Protein AF-A0A2E2EGW3-F1 (afdb_monomer_lite)

pLDDT: mean 81.94, std 16.89, range [36.16, 98.25]

Structure (mmCIF, N/CA/C/O backbone):
data_AF-A0A2E2EGW3-F1
#
_entry.id   AF-A0A2E2EGW3-F1
#
loop_
_atom_site.group_PDB
_atom_site.id
_atom_site.type_symbol
_atom_site.label_atom_id
_atom_site.label_alt_id
_atom_site.label_comp_id
_atom_site.label_asym_id
_atom_site.label_entity_id
_atom_site.label_seq_id
_atom_site.pdbx_PDB_ins_code
_atom_site.Cartn_x
_atom_site.Cartn_y
_atom_site.Cartn_z
_atom_site.occupancy
_atom_site.B_iso_or_equiv
_atom_site.auth_seq_id
_atom_site.auth_comp_id
_atom_site.auth_asym_id
_atom_site.auth_atom_id
_atom_site.pdbx_PDB_model_num
ATOM 1 N N . MET A 1 1 ? 41.096 17.101 36.309 1.00 45.50 1 MET A N 1
ATOM 2 C CA . MET A 1 1 ? 39.661 17.361 36.018 1.00 45.50 1 MET A CA 1
ATOM 3 C C . MET A 1 1 ? 39.556 18.097 34.687 1.00 45.50 1 MET A C 1
ATOM 5 O O . MET A 1 1 ? 40.382 18.973 34.490 1.00 45.50 1 MET A O 1
ATOM 9 N N . LYS A 1 2 ? 38.544 17.796 33.850 1.00 46.62 2 LYS A N 1
ATOM 10 C CA . LYS A 1 2 ? 38.140 18.498 32.596 1.00 46.62 2 LYS A CA 1
ATOM 11 C C . LYS A 1 2 ? 38.462 17.855 31.224 1.00 46.62 2 LYS A C 1
ATOM 13 O O . LYS A 1 2 ? 38.711 18.586 30.278 1.00 46.62 2 LYS A O 1
ATOM 18 N N . ILE A 1 3 ? 38.388 16.528 31.057 1.00 51.78 3 ILE A N 1
ATOM 19 C CA . ILE A 1 3 ? 38.301 15.919 29.696 1.00 51.78 3 ILE A CA 1
ATOM 20 C C . ILE A 1 3 ? 37.092 14.969 29.538 1.00 51.78 3 ILE A C 1
ATOM 22 O O . ILE A 1 3 ? 36.764 14.545 28.438 1.00 51.78 3 ILE A O 1
ATOM 26 N N . LEU A 1 4 ? 36.331 14.700 30.605 1.00 49.91 4 LEU A N 1
ATOM 27 C CA . LEU A 1 4 ? 35.242 13.711 30.574 1.00 49.91 4 LEU A CA 1
ATOM 28 C C . LEU A 1 4 ? 33.841 14.295 30.291 1.00 49.91 4 LEU A C 1
ATOM 30 O O . LEU A 1 4 ? 32.843 13.615 30.499 1.00 49.91 4 LEU A O 1
ATOM 34 N N . THR A 1 5 ? 33.743 15.546 29.829 1.00 53.81 5 THR A N 1
ATOM 35 C CA . THR A 1 5 ? 32.449 16.249 29.672 1.00 53.81 5 THR A CA 1
ATOM 36 C C . THR A 1 5 ? 32.108 16.635 28.228 1.00 53.81 5 THR A C 1
ATOM 38 O O . THR A 1 5 ? 31.114 17.319 28.009 1.00 53.81 5 THR A O 1
ATOM 41 N N . LEU A 1 6 ? 32.896 16.206 27.232 1.00 49.41 6 LEU A N 1
ATOM 42 C CA . LEU A 1 6 ? 32.718 16.615 25.827 1.00 49.41 6 LEU A CA 1
ATOM 43 C C . LEU A 1 6 ? 32.158 15.512 24.904 1.00 49.41 6 LEU A C 1
ATOM 45 O O . LEU A 1 6 ? 32.089 15.709 23.696 1.00 49.41 6 LEU A O 1
ATOM 49 N N . LEU A 1 7 ? 31.740 14.360 25.444 1.00 49.59 7 LEU A N 1
ATOM 50 C CA . LEU A 1 7 ? 31.287 13.216 24.632 1.00 49.59 7 LEU A CA 1
ATOM 51 C C . LEU A 1 7 ? 29.780 12.903 24.723 1.00 49.59 7 LEU A C 1
ATOM 53 O O . LEU A 1 7 ? 29.335 11.904 24.170 1.00 49.59 7 LEU A O 1
ATOM 57 N N . CYS A 1 8 ? 28.980 13.745 25.386 1.00 50.59 8 CYS A N 1
ATOM 58 C CA . CYS A 1 8 ? 27.538 13.498 25.572 1.00 50.59 8 CYS A CA 1
ATOM 59 C C . CYS A 1 8 ? 26.614 14.312 24.646 1.00 50.59 8 CYS A C 1
ATOM 61 O O . CYS A 1 8 ? 25.399 14.178 24.747 1.00 50.59 8 CYS A O 1
ATOM 63 N N . ILE A 1 9 ? 27.146 15.145 23.741 1.00 56.38 9 ILE A N 1
ATOM 64 C CA . ILE A 1 9 ? 26.325 16.064 22.919 1.00 56.38 9 ILE A CA 1
ATOM 65 C C . ILE A 1 9 ? 26.052 15.519 21.497 1.00 56.38 9 ILE A C 1
ATOM 67 O O . ILE A 1 9 ? 25.135 15.979 20.821 1.00 56.38 9 ILE A O 1
ATOM 71 N N . PHE A 1 10 ? 26.760 14.478 21.040 1.00 53.28 10 PHE A N 1
ATOM 72 C CA . PHE A 1 10 ? 26.635 13.978 19.658 1.00 53.28 10 PHE A CA 1
ATOM 73 C C . PHE A 1 10 ? 25.506 12.964 19.404 1.00 53.28 10 PHE A C 1
ATOM 75 O O . PHE A 1 10 ? 25.243 12.624 18.253 1.00 53.28 10 PHE A O 1
ATOM 82 N N . THR A 1 11 ? 24.782 12.505 20.426 1.00 54.06 11 THR A N 1
ATOM 83 C CA . THR A 1 11 ? 23.744 11.469 20.252 1.00 54.06 11 THR A CA 1
ATOM 84 C C . THR A 1 11 ? 22.352 12.014 19.914 1.00 54.06 11 THR A C 1
ATOM 86 O O . THR A 1 11 ? 21.457 11.236 19.595 1.00 54.06 11 THR A O 1
ATOM 89 N N . LEU A 1 12 ? 22.146 13.339 19.916 1.00 49.62 12 LEU A N 1
ATOM 90 C CA . LEU A 1 12 ? 20.821 13.948 19.701 1.00 49.62 12 LEU A CA 1
ATOM 91 C C . LEU A 1 12 ? 20.549 14.418 18.257 1.00 49.62 12 LEU A C 1
ATOM 93 O O . LEU A 1 12 ? 19.421 14.794 17.942 1.00 49.62 12 LEU A O 1
ATOM 97 N N . VAL A 1 13 ? 21.536 14.378 17.354 1.00 53.75 13 VAL A N 1
ATOM 98 C CA . VAL A 1 13 ? 21.393 14.937 15.989 1.00 53.75 13 VAL A CA 1
ATOM 99 C C . VAL A 1 13 ? 20.831 13.920 14.978 1.00 53.75 13 VAL A C 1
ATOM 101 O O . VAL A 1 13 ? 20.213 14.310 13.988 1.00 53.75 13 VAL A O 1
ATOM 104 N N . ALA A 1 14 ? 20.946 12.616 15.245 1.00 54.09 14 ALA A N 1
ATOM 105 C CA . ALA A 1 14 ? 20.600 11.566 14.278 1.00 54.09 14 ALA A CA 1
ATOM 106 C C . ALA A 1 14 ? 19.087 11.324 14.086 1.00 54.09 14 ALA A C 1
ATOM 108 O O . ALA A 1 14 ? 18.676 10.794 13.060 1.00 54.09 14 ALA A O 1
ATOM 109 N N . CYS A 1 15 ? 18.231 11.725 15.033 1.00 55.47 15 CYS A N 1
ATOM 110 C CA . CYS A 1 15 ? 16.781 11.477 14.945 1.00 55.47 15 CYS A CA 1
ATOM 111 C C . CYS A 1 15 ? 16.004 12.636 14.272 1.00 55.47 15 CYS A C 1
ATOM 113 O O . CYS A 1 15 ? 14.846 12.487 13.884 1.00 55.47 15 CYS A O 1
ATOM 115 N N . SER A 1 16 ? 16.641 13.806 14.113 1.00 61.41 16 SER A N 1
ATOM 116 C CA . SER A 1 16 ? 16.046 15.002 13.487 1.00 61.41 16 SER A CA 1
ATOM 117 C C . SER A 1 16 ? 16.269 15.057 11.969 1.00 61.41 16 SER A C 1
ATOM 119 O O . SER A 1 16 ? 15.459 15.646 11.251 1.00 61.41 16 SER A O 1
ATOM 121 N N . SER A 1 17 ? 17.336 14.424 11.466 1.00 74.88 17 SER A N 1
ATOM 122 C CA . SER A 1 17 ? 17.718 14.453 10.048 1.00 74.88 17 SER A CA 1
ATOM 123 C C . SER A 1 17 ? 16.699 13.746 9.155 1.00 74.88 17 SER A C 1
ATOM 125 O O . SER A 1 17 ? 16.138 14.388 8.272 1.00 74.88 17 SER A O 1
ATOM 127 N N . ALA A 1 18 ? 16.361 12.487 9.449 1.00 78.19 18 ALA A N 1
ATOM 128 C CA . ALA A 1 18 ? 15.450 11.693 8.619 1.00 78.19 18 ALA A CA 1
ATOM 129 C C . ALA A 1 18 ? 14.052 12.327 8.495 1.00 78.19 18 ALA A C 1
ATOM 131 O O . ALA A 1 18 ? 13.448 12.341 7.427 1.00 78.19 18 ALA A O 1
ATOM 132 N N . LYS A 1 19 ? 13.530 12.925 9.576 1.00 78.94 19 LYS A N 1
ATOM 133 C CA . LYS A 1 19 ? 12.227 13.611 9.537 1.00 78.94 19 LYS A CA 1
ATOM 134 C C . LYS A 1 19 ? 12.254 14.840 8.623 1.00 78.94 19 LYS A C 1
ATOM 136 O O . LYS A 1 19 ? 11.277 15.094 7.920 1.00 78.94 19 LYS A O 1
ATOM 141 N N . LYS A 1 20 ? 13.343 15.616 8.656 1.00 84.31 20 LYS A N 1
ATOM 142 C CA . LYS A 1 20 ? 13.526 16.788 7.786 1.00 84.31 20 LYS A CA 1
ATOM 143 C C . LYS A 1 20 ? 13.730 16.379 6.330 1.00 84.31 20 LYS A C 1
ATOM 145 O O . LYS A 1 20 ? 13.176 17.026 5.450 1.00 84.31 20 LYS A O 1
ATOM 150 N N . GLU A 1 21 ? 14.478 15.309 6.095 1.00 81.06 21 GLU A N 1
ATOM 151 C CA . GLU A 1 21 ? 14.720 14.739 4.770 1.00 81.06 21 GLU A CA 1
ATOM 152 C C . GLU A 1 21 ? 13.416 14.272 4.120 1.00 81.06 21 GLU A C 1
ATOM 154 O O . GLU A 1 21 ? 13.046 14.797 3.075 1.00 81.06 21 GLU A O 1
ATOM 159 N N . VAL A 1 22 ? 12.629 13.442 4.810 1.00 79.44 22 VAL A N 1
ATOM 160 C CA . VAL A 1 22 ? 11.311 12.997 4.322 1.00 79.44 22 VAL A CA 1
ATOM 161 C C . VAL A 1 22 ? 10.365 14.178 4.081 1.00 79.44 22 VAL A C 1
ATOM 163 O O . VAL A 1 22 ? 9.593 14.176 3.124 1.00 79.44 22 VAL A O 1
ATOM 166 N N . ALA A 1 23 ? 10.400 15.212 4.929 1.00 84.56 23 ALA A N 1
ATOM 167 C CA . ALA A 1 23 ? 9.586 16.411 4.721 1.00 84.56 23 ALA A CA 1
ATOM 168 C C . ALA A 1 23 ? 10.004 17.190 3.462 1.00 84.56 23 ALA A C 1
ATOM 170 O O . ALA A 1 23 ? 9.136 17.670 2.732 1.00 84.56 23 ALA A O 1
ATOM 171 N N . LYS A 1 24 ? 11.313 17.290 3.199 1.00 84.38 24 LYS A N 1
ATOM 172 C CA . LYS A 1 24 ? 11.868 17.915 1.993 1.00 84.38 24 LYS A CA 1
ATOM 173 C C . LYS A 1 24 ? 11.514 17.108 0.744 1.00 84.38 24 LYS A C 1
ATOM 175 O O . LYS A 1 24 ? 11.032 17.686 -0.220 1.00 84.38 24 LYS A O 1
ATOM 180 N N . GLU A 1 25 ? 11.692 15.789 0.778 1.00 80.19 25 GLU A N 1
ATOM 181 C CA . GLU A 1 25 ? 11.309 14.889 -0.316 1.00 80.19 25 GLU A CA 1
ATOM 182 C C . GLU A 1 25 ? 9.821 15.006 -0.634 1.00 80.19 25 GLU A C 1
ATOM 184 O O . GLU A 1 25 ? 9.455 15.223 -1.785 1.00 80.19 25 GLU A O 1
ATOM 189 N N . LYS A 1 26 ? 8.962 14.966 0.392 1.00 79.94 26 LYS A N 1
ATOM 190 C CA . LYS A 1 26 ? 7.513 15.129 0.233 1.00 79.94 26 LYS A CA 1
ATOM 191 C C . LYS A 1 26 ? 7.146 16.451 -0.448 1.00 79.94 26 LYS A C 1
ATOM 193 O O . LYS A 1 26 ? 6.206 16.466 -1.233 1.00 79.94 26 LYS A O 1
ATOM 198 N N . ALA A 1 27 ? 7.845 17.544 -0.143 1.00 83.19 27 ALA A N 1
ATOM 199 C CA . ALA A 1 27 ? 7.582 18.850 -0.749 1.00 83.19 27 ALA A CA 1
ATOM 200 C C . ALA A 1 27 ? 7.947 18.912 -2.245 1.00 83.19 27 ALA A C 1
ATOM 202 O O . ALA A 1 27 ? 7.424 19.766 -2.954 1.00 83.19 27 ALA A O 1
ATOM 203 N N . ASN A 1 28 ? 8.809 18.006 -2.716 1.00 79.12 28 ASN A N 1
ATOM 204 C CA . ASN A 1 28 ? 9.251 17.927 -4.110 1.00 79.12 28 ASN A CA 1
ATOM 205 C C . ASN A 1 28 ? 8.431 16.935 -4.953 1.00 79.12 28 ASN A C 1
ATOM 207 O O . ASN A 1 28 ? 8.626 16.858 -6.165 1.00 79.12 28 ASN A O 1
ATOM 211 N N . VAL A 1 29 ? 7.533 16.165 -4.331 1.00 75.50 29 VAL A N 1
ATOM 212 C CA . VAL A 1 29 ? 6.618 15.272 -5.046 1.00 75.50 29 VAL A CA 1
ATOM 213 C C . VAL A 1 29 ? 5.404 16.089 -5.504 1.00 75.50 29 VAL A C 1
ATOM 215 O O . VAL A 1 29 ? 4.778 16.744 -4.666 1.00 75.50 29 VAL A O 1
ATOM 218 N N . PRO A 1 30 ? 5.034 16.063 -6.799 1.00 75.88 30 PRO A N 1
ATOM 219 C CA . PRO A 1 30 ? 3.843 16.757 -7.276 1.00 75.88 30 PRO A CA 1
ATOM 220 C C . PRO A 1 30 ? 2.587 16.264 -6.547 1.00 75.88 30 PRO A C 1
ATOM 222 O O . PRO A 1 30 ? 2.467 15.079 -6.217 1.00 75.88 30 PRO A O 1
ATOM 225 N N . SER A 1 31 ? 1.640 17.178 -6.311 1.00 78.31 31 SER A N 1
ATOM 226 C CA . SER A 1 31 ? 0.326 16.799 -5.784 1.00 78.31 31 SER A CA 1
ATOM 227 C C . SER A 1 31 ? -0.329 15.786 -6.720 1.00 78.31 31 SER A C 1
ATOM 229 O O . SER A 1 31 ? -0.209 15.883 -7.941 1.00 78.31 31 SER A O 1
ATOM 231 N N . MET A 1 32 ? -1.008 14.814 -6.126 1.00 76.75 32 MET A N 1
ATOM 232 C CA . MET A 1 32 ? -1.830 13.841 -6.832 1.00 76.75 32 MET A CA 1
ATOM 233 C C . MET A 1 32 ? -3.245 14.004 -6.303 1.00 76.75 32 MET A C 1
ATOM 235 O O . MET A 1 32 ? -3.477 13.865 -5.099 1.00 76.75 32 MET A O 1
ATOM 239 N N . GLU A 1 33 ? -4.182 14.288 -7.198 1.00 82.38 33 GLU A N 1
ATOM 240 C CA . GLU A 1 33 ? -5.572 14.580 -6.851 1.00 82.38 33 GLU A CA 1
ATOM 241 C C . GLU A 1 33 ? -6.309 13.308 -6.423 1.00 82.38 33 GLU A C 1
ATOM 243 O O . GLU A 1 33 ? -7.254 13.344 -5.632 1.00 82.38 33 GLU A O 1
ATOM 248 N N . SER A 1 34 ? -5.869 12.146 -6.920 1.00 82.88 34 SER A N 1
ATOM 249 C CA . SER A 1 34 ? -6.500 10.876 -6.583 1.00 82.88 34 SER A CA 1
ATOM 250 C C . SER A 1 34 ? -5.561 9.672 -6.613 1.00 82.88 34 SER A C 1
ATOM 252 O O . SER A 1 34 ? -4.487 9.655 -7.216 1.00 82.88 34 SER A O 1
ATOM 254 N N . ARG A 1 35 ? -6.023 8.594 -5.973 1.00 80.25 35 ARG A N 1
ATOM 255 C CA . ARG A 1 35 ? -5.407 7.268 -6.096 1.00 80.25 35 ARG A CA 1
ATOM 256 C C . ARG A 1 35 ? -5.436 6.769 -7.542 1.00 80.25 35 ARG A C 1
ATOM 258 O O . ARG A 1 35 ? -4.488 6.117 -7.965 1.00 80.25 35 ARG A O 1
ATOM 265 N N . ASP A 1 36 ? -6.513 7.044 -8.267 1.00 84.31 36 ASP A N 1
ATOM 266 C CA . ASP A 1 36 ? -6.681 6.552 -9.633 1.00 84.31 36 ASP A CA 1
ATOM 267 C C . ASP A 1 36 ? -5.711 7.252 -10.587 1.00 84.31 36 ASP A C 1
ATOM 269 O O . ASP A 1 36 ? -5.131 6.599 -11.449 1.00 84.31 36 ASP A O 1
ATOM 273 N N . GLU A 1 37 ? -5.427 8.536 -10.358 1.00 84.75 37 GLU A N 1
ATOM 274 C CA . GLU A 1 37 ? -4.364 9.261 -11.058 1.00 84.75 37 GLU A CA 1
ATOM 275 C C . GLU A 1 37 ? -2.997 8.595 -10.850 1.00 84.75 37 GLU A C 1
ATOM 277 O O . GLU A 1 37 ? -2.297 8.302 -11.818 1.00 84.75 37 GLU A O 1
ATOM 282 N N . MET A 1 38 ? -2.642 8.289 -9.598 1.00 82.31 38 MET A N 1
ATOM 283 C CA . MET A 1 38 ? -1.390 7.600 -9.261 1.00 82.31 38 MET A CA 1
ATOM 284 C C . MET A 1 38 ? -1.276 6.244 -9.977 1.00 82.31 38 MET A C 1
ATOM 286 O O . MET A 1 38 ? -0.212 5.894 -10.492 1.00 82.31 38 MET A O 1
ATOM 290 N N . ILE A 1 39 ? -2.376 5.487 -10.028 1.00 84.31 39 ILE A N 1
ATOM 291 C CA . ILE A 1 39 ? -2.442 4.180 -10.693 1.00 84.31 39 ILE A CA 1
ATOM 292 C C . ILE A 1 39 ? -2.285 4.327 -12.205 1.00 84.31 39 ILE A C 1
ATOM 294 O O . ILE A 1 39 ? -1.490 3.604 -12.801 1.00 84.31 39 ILE A O 1
ATOM 298 N N . ASN A 1 40 ? -3.026 5.247 -12.822 1.00 86.88 40 ASN A N 1
ATOM 299 C CA . ASN A 1 40 ? -3.016 5.435 -14.269 1.00 86.88 40 ASN A CA 1
ATOM 300 C C . ASN A 1 40 ? -1.643 5.911 -14.742 1.00 86.88 40 ASN A C 1
ATOM 302 O O . ASN A 1 40 ? -1.056 5.256 -15.590 1.00 86.88 40 ASN A O 1
ATOM 306 N N . LYS A 1 41 ? -1.053 6.916 -14.083 1.00 85.69 41 LYS A N 1
ATOM 307 C CA . LYS A 1 41 ? 0.316 7.368 -14.382 1.00 85.69 41 LYS A CA 1
ATOM 308 C C . LYS A 1 41 ? 1.349 6.240 -14.269 1.00 85.69 41 LYS A C 1
ATOM 310 O O . LYS A 1 41 ? 2.271 6.163 -15.075 1.00 85.69 41 LYS A O 1
ATOM 315 N N . THR A 1 42 ? 1.196 5.351 -13.285 1.00 84.69 42 THR A N 1
ATOM 316 C CA . THR A 1 42 ? 2.084 4.185 -13.140 1.00 84.69 42 THR A CA 1
ATOM 317 C C . THR A 1 42 ? 1.884 3.178 -14.272 1.00 84.69 42 THR A C 1
ATOM 319 O O . THR A 1 42 ? 2.863 2.670 -14.813 1.00 84.69 42 THR A O 1
ATOM 322 N N . ARG A 1 43 ? 0.630 2.891 -14.648 1.00 87.56 43 ARG A N 1
ATOM 323 C CA . ARG A 1 43 ? 0.311 2.013 -15.781 1.00 87.56 43 ARG A CA 1
ATOM 324 C C . ARG A 1 43 ? 0.895 2.574 -17.076 1.00 87.56 43 ARG A C 1
ATOM 326 O O . ARG A 1 43 ? 1.619 1.856 -17.757 1.00 87.56 43 ARG A O 1
ATOM 333 N N . ASP A 1 44 ? 0.650 3.851 -17.351 1.00 89.06 44 ASP A N 1
ATOM 334 C CA . ASP A 1 44 ? 1.100 4.531 -18.563 1.00 89.06 44 ASP A CA 1
ATOM 335 C C . ASP A 1 44 ? 2.628 4.488 -18.684 1.00 89.06 44 ASP A C 1
ATOM 337 O O . ASP A 1 44 ? 3.150 4.164 -19.749 1.00 89.06 44 ASP A O 1
ATOM 341 N N . LEU A 1 45 ? 3.362 4.722 -17.586 1.00 87.69 45 LEU A N 1
ATOM 342 C CA . LEU A 1 45 ? 4.827 4.620 -17.555 1.00 87.69 45 LEU A CA 1
ATOM 343 C C . LEU A 1 45 ? 5.322 3.219 -17.952 1.00 87.69 45 LEU A C 1
ATOM 345 O O . LEU A 1 45 ? 6.282 3.078 -18.708 1.00 87.69 45 LEU A O 1
ATOM 349 N N . ILE A 1 46 ? 4.681 2.174 -17.429 1.00 90.50 46 ILE A N 1
ATOM 350 C CA . ILE A 1 46 ? 5.090 0.786 -17.668 1.00 90.50 46 ILE A CA 1
ATOM 351 C C . ILE A 1 46 ? 4.720 0.348 -19.088 1.00 90.50 46 ILE A C 1
ATOM 353 O O . ILE A 1 46 ? 5.520 -0.295 -19.769 1.00 90.50 46 ILE A O 1
ATOM 357 N N . GLU A 1 47 ? 3.525 0.705 -19.558 1.00 89.81 47 GLU A N 1
ATOM 358 C CA . GLU A 1 47 ? 3.033 0.336 -20.885 1.00 89.81 47 GLU A CA 1
ATOM 359 C C . GLU A 1 47 ? 3.791 1.062 -22.003 1.00 89.81 47 GLU A C 1
ATOM 361 O O . GLU A 1 47 ? 4.170 0.420 -22.989 1.00 89.81 47 GLU A O 1
ATOM 366 N N . SER A 1 48 ? 4.093 2.351 -21.823 1.00 89.38 48 SER A N 1
ATOM 367 C CA . SER A 1 48 ? 4.806 3.175 -22.811 1.00 89.38 48 SER A CA 1
ATOM 368 C C . SER A 1 48 ? 6.318 2.936 -22.865 1.00 89.38 48 SER A C 1
ATOM 370 O O . SER A 1 48 ? 6.950 3.315 -23.846 1.00 89.38 48 SER A O 1
ATOM 372 N N . SER A 1 49 ? 6.908 2.278 -21.861 1.00 89.00 49 SER A N 1
ATOM 373 C CA . SER A 1 49 ? 8.354 2.045 -21.827 1.00 89.00 49 SER A CA 1
ATOM 374 C C . SER A 1 49 ? 8.821 1.110 -22.948 1.00 89.00 49 SER A C 1
ATOM 376 O O . SER A 1 49 ? 8.412 -0.050 -23.025 1.00 89.00 49 SER A O 1
ATOM 378 N N . ASP A 1 50 ? 9.735 1.583 -23.786 1.00 89.88 50 ASP A N 1
ATOM 379 C CA . ASP A 1 50 ? 10.487 0.796 -24.771 1.00 89.88 50 ASP A CA 1
ATOM 380 C C . ASP A 1 50 ? 11.591 -0.066 -24.128 1.00 89.88 50 ASP A C 1
ATOM 382 O O . ASP A 1 50 ? 12.017 -1.071 -24.693 1.00 89.88 50 ASP A O 1
ATOM 386 N N . LYS A 1 51 ? 11.994 0.281 -22.902 1.00 88.12 51 LYS A N 1
ATOM 387 C CA . LYS A 1 51 ? 13.017 -0.415 -22.106 1.00 88.12 51 LYS A CA 1
ATOM 388 C C . LYS A 1 51 ? 12.523 -1.696 -21.440 1.00 88.12 51 LYS A C 1
ATOM 390 O O . LYS A 1 51 ? 13.326 -2.481 -20.940 1.00 88.12 51 LYS A O 1
ATOM 395 N N . LEU A 1 52 ? 11.211 -1.912 -21.375 1.00 90.94 52 LEU A N 1
ATOM 396 C CA . LEU A 1 52 ? 10.620 -3.088 -20.740 1.00 90.94 52 LEU A CA 1
ATOM 397 C C . LEU A 1 52 ? 10.189 -4.124 -21.772 1.00 90.94 52 LEU A C 1
ATOM 399 O O . LEU A 1 52 ? 9.452 -3.832 -22.715 1.00 90.94 52 LEU A O 1
ATOM 403 N N . THR A 1 53 ? 10.559 -5.380 -21.531 1.00 94.06 53 THR A N 1
ATOM 404 C CA . THR A 1 53 ? 10.038 -6.498 -22.323 1.00 94.06 53 THR A CA 1
ATOM 405 C C . THR A 1 53 ? 8.541 -6.694 -22.077 1.00 94.06 53 THR A C 1
ATOM 407 O O . THR A 1 53 ? 8.017 -6.392 -21.002 1.00 94.06 53 THR A O 1
ATOM 410 N N . GLN A 1 54 ? 7.843 -7.297 -23.042 1.00 94.44 54 GLN A N 1
ATOM 411 C CA . GLN A 1 54 ? 6.421 -7.636 -22.893 1.00 94.44 54 GLN A CA 1
ATOM 412 C C . GLN A 1 54 ? 6.156 -8.543 -21.683 1.00 94.44 54 GLN A C 1
ATOM 414 O O . GLN A 1 54 ? 5.139 -8.397 -21.005 1.00 94.44 54 GLN A O 1
ATOM 419 N N . LYS A 1 55 ? 7.098 -9.442 -21.364 1.00 95.25 55 LYS A N 1
ATOM 420 C CA . LYS A 1 55 ? 7.016 -10.285 -20.169 1.00 95.25 55 LYS A CA 1
ATOM 421 C C . LYS A 1 55 ? 7.064 -9.447 -18.889 1.00 95.25 55 LYS A C 1
ATOM 423 O O . LYS A 1 55 ? 6.202 -9.617 -18.038 1.00 95.25 55 LYS A O 1
ATOM 428 N N . GLN A 1 56 ? 8.008 -8.512 -18.775 1.00 94.88 56 GLN A N 1
ATOM 429 C CA . GLN A 1 56 ? 8.117 -7.640 -17.599 1.00 94.88 56 GLN A CA 1
ATOM 430 C C . GLN A 1 56 ? 6.877 -6.765 -17.411 1.00 94.88 56 GLN A C 1
ATOM 432 O O . GLN A 1 56 ? 6.377 -6.655 -16.294 1.00 94.88 56 GLN A O 1
ATOM 437 N N . LYS A 1 57 ? 6.343 -6.195 -18.500 1.00 94.94 57 LYS A N 1
ATOM 438 C CA . LYS A 1 57 ? 5.088 -5.429 -18.465 1.00 94.94 57 LYS A CA 1
ATOM 439 C C . LYS A 1 57 ? 3.937 -6.294 -17.951 1.00 94.94 57 LYS A C 1
ATOM 441 O O . LYS A 1 57 ? 3.246 -5.907 -17.014 1.00 94.94 57 LYS A O 1
ATOM 446 N N . LYS A 1 58 ? 3.766 -7.496 -18.512 1.00 95.88 58 LYS A N 1
ATOM 447 C CA . LYS A 1 58 ? 2.721 -8.443 -18.099 1.00 95.88 58 LYS A CA 1
ATOM 448 C C . LYS A 1 58 ? 2.851 -8.845 -16.626 1.00 95.88 58 LYS A C 1
ATOM 450 O O . LYS A 1 58 ? 1.860 -8.784 -15.899 1.00 95.88 58 LYS A O 1
ATOM 455 N N . ASP A 1 59 ? 4.050 -9.222 -16.193 1.00 96.06 59 ASP A N 1
ATOM 456 C CA . ASP A 1 59 ? 4.321 -9.659 -14.821 1.00 96.06 59 ASP A CA 1
ATOM 457 C C . ASP A 1 59 ? 4.081 -8.511 -13.825 1.00 96.06 59 ASP A C 1
ATOM 459 O O . ASP A 1 59 ? 3.430 -8.701 -12.795 1.00 96.06 59 ASP A O 1
ATOM 463 N N . PHE A 1 60 ? 4.512 -7.289 -14.163 1.00 94.88 60 PHE A N 1
ATOM 464 C CA . PHE A 1 60 ? 4.236 -6.098 -13.359 1.00 94.88 60 PHE A CA 1
ATOM 465 C C . PHE A 1 60 ? 2.731 -5.832 -13.249 1.00 94.88 60 PHE A C 1
ATOM 467 O O . PHE A 1 60 ? 2.227 -5.579 -12.155 1.00 94.88 60 PHE A O 1
ATOM 474 N N . MET A 1 61 ? 1.984 -5.924 -14.353 1.00 94.50 61 MET A N 1
ATOM 475 C CA . MET A 1 61 ? 0.536 -5.695 -14.343 1.00 94.50 61 MET A CA 1
ATOM 476 C C . MET A 1 61 ? -0.225 -6.764 -13.552 1.00 94.50 61 MET A C 1
ATOM 478 O O . MET A 1 61 ? -1.214 -6.444 -12.881 1.00 94.50 61 MET A O 1
ATOM 482 N N . GLN A 1 62 ? 0.245 -8.015 -13.563 1.00 96.38 62 GLN A N 1
ATOM 483 C CA . GLN A 1 62 ? -0.282 -9.063 -12.687 1.00 96.38 62 GLN A CA 1
ATOM 484 C C . GLN A 1 62 ? -0.010 -8.757 -11.212 1.00 96.38 62 GLN A C 1
ATOM 486 O O . GLN A 1 62 ? -0.944 -8.812 -10.406 1.00 96.38 62 GLN A O 1
ATOM 491 N N . LEU A 1 63 ? 1.224 -8.373 -10.863 1.00 95.44 63 LEU A N 1
ATOM 492 C CA . LEU A 1 63 ? 1.577 -7.952 -9.507 1.00 95.44 63 LEU A CA 1
ATOM 493 C C . LEU A 1 63 ? 0.692 -6.783 -9.054 1.00 95.44 63 LEU A C 1
ATOM 495 O O . LEU A 1 63 ? 0.023 -6.873 -8.026 1.00 95.44 63 LEU A O 1
ATOM 499 N N . HIS A 1 64 ? 0.622 -5.719 -9.854 1.00 92.25 64 HIS A N 1
ATOM 500 C CA . HIS A 1 64 ? -0.184 -4.535 -9.573 1.00 92.25 64 HIS A CA 1
ATOM 501 C C . HIS A 1 64 ? -1.661 -4.891 -9.331 1.00 92.25 64 HIS A C 1
ATOM 503 O O . HIS A 1 64 ? -2.262 -4.444 -8.353 1.00 92.25 64 HIS A O 1
ATOM 509 N N . THR A 1 65 ? -2.241 -5.751 -10.172 1.00 93.31 65 THR A N 1
ATOM 510 C CA . THR A 1 65 ? -3.629 -6.216 -10.016 1.00 93.31 65 THR A CA 1
ATOM 511 C C . THR A 1 65 ? -3.830 -6.989 -8.711 1.00 93.31 65 THR A C 1
ATOM 513 O O . THR A 1 65 ? -4.777 -6.710 -7.972 1.00 93.31 65 THR A O 1
ATOM 516 N N . SER A 1 66 ? -2.926 -7.918 -8.386 1.00 95.75 66 SER A N 1
ATOM 517 C CA . SER A 1 66 ? -2.979 -8.698 -7.142 1.00 95.75 66 SER A CA 1
ATOM 518 C C . SER A 1 66 ? -2.949 -7.796 -5.901 1.00 95.75 66 SER A C 1
ATOM 520 O O . SER A 1 66 ? -3.803 -7.897 -5.014 1.00 95.75 66 SER A O 1
ATOM 522 N N . VAL A 1 67 ? -2.036 -6.825 -5.891 1.00 94.31 67 VAL A N 1
ATOM 523 C CA . VAL A 1 67 ? -1.885 -5.841 -4.810 1.00 94.31 67 VAL A CA 1
ATOM 524 C C . VAL A 1 67 ? -3.140 -4.991 -4.653 1.00 94.31 67 VAL A C 1
ATOM 526 O O . VAL A 1 67 ? -3.626 -4.780 -3.539 1.00 94.31 67 VAL A O 1
ATOM 529 N N . MET A 1 68 ? -3.713 -4.529 -5.765 1.00 92.06 68 MET A N 1
ATOM 530 C CA . MET A 1 68 ? -4.943 -3.740 -5.763 1.00 92.06 68 MET A CA 1
ATOM 531 C C . MET A 1 68 ? -6.127 -4.508 -5.168 1.00 92.06 68 MET A C 1
ATOM 533 O O . MET A 1 68 ? -6.899 -3.926 -4.397 1.00 92.06 68 MET A O 1
ATOM 537 N N . ILE A 1 69 ? -6.239 -5.806 -5.465 1.00 94.94 69 ILE A N 1
ATOM 538 C CA . ILE A 1 69 ? -7.248 -6.695 -4.879 1.00 94.94 69 ILE A CA 1
ATOM 539 C C . ILE A 1 69 ? -7.024 -6.839 -3.369 1.00 94.94 69 ILE A C 1
ATOM 541 O O . ILE A 1 69 ? -7.973 -6.686 -2.594 1.00 94.94 69 ILE A O 1
ATOM 545 N N . GLU A 1 70 ? -5.792 -7.097 -2.919 1.00 95.88 70 GLU A N 1
ATOM 546 C CA . GLU A 1 70 ? -5.508 -7.279 -1.490 1.00 95.88 70 GLU A CA 1
ATOM 547 C C . GLU A 1 70 ? -5.748 -5.995 -0.682 1.00 95.88 70 GLU A C 1
ATOM 549 O O . GLU A 1 70 ? -6.438 -6.011 0.343 1.00 95.88 70 GLU A O 1
ATOM 554 N N . VAL A 1 71 ? -5.273 -4.853 -1.181 1.00 94.69 71 VAL A N 1
ATOM 555 C CA . VAL A 1 71 ? -5.543 -3.541 -0.578 1.00 94.69 71 VAL A CA 1
ATOM 556 C C . VAL A 1 71 ? -7.044 -3.229 -0.598 1.00 94.69 71 VAL A C 1
ATOM 558 O O . VAL A 1 71 ? -7.567 -2.644 0.354 1.00 94.69 71 VAL A O 1
ATOM 561 N N . GLY A 1 72 ? -7.764 -3.646 -1.644 1.00 94.81 72 GLY A N 1
ATOM 562 C CA . GLY A 1 72 ? -9.223 -3.559 -1.729 1.00 94.81 72 GLY A CA 1
ATOM 563 C C . GLY A 1 72 ? -9.924 -4.276 -0.572 1.00 94.81 72 GLY A C 1
ATOM 564 O O . GLY A 1 72 ? -10.762 -3.668 0.103 1.00 94.81 72 GLY A O 1
ATOM 565 N N . LYS A 1 73 ? -9.519 -5.520 -0.279 1.00 97.06 73 LYS A N 1
ATOM 566 C CA . LYS A 1 73 ? -10.025 -6.311 0.858 1.00 97.06 73 LYS A CA 1
ATOM 567 C C . LYS A 1 73 ? -9.747 -5.619 2.196 1.00 97.06 73 LYS A C 1
ATOM 569 O O . LYS A 1 73 ? -10.653 -5.484 3.018 1.00 97.06 73 LYS A O 1
ATOM 574 N N . ILE A 1 74 ? -8.532 -5.100 2.394 1.00 97.50 74 ILE A N 1
ATOM 575 C CA . ILE A 1 74 ? -8.166 -4.352 3.612 1.00 97.50 74 ILE A CA 1
ATOM 576 C C . ILE A 1 74 ? -9.034 -3.102 3.783 1.00 97.50 74 ILE A C 1
ATOM 578 O O . ILE A 1 74 ? -9.524 -2.828 4.882 1.00 97.50 74 ILE A O 1
ATOM 582 N N . ASN A 1 75 ? -9.252 -2.338 2.710 1.00 96.00 75 ASN A N 1
ATOM 583 C CA . ASN A 1 75 ? -10.079 -1.133 2.756 1.00 96.00 75 ASN A CA 1
ATOM 584 C C . ASN A 1 75 ? -11.541 -1.468 3.093 1.00 96.00 75 ASN A C 1
ATOM 586 O O . ASN A 1 75 ? -12.173 -0.734 3.853 1.00 96.00 75 ASN A O 1
ATOM 590 N N . GLN A 1 76 ? -12.082 -2.568 2.559 1.00 97.69 76 GLN A N 1
ATOM 591 C CA . GLN A 1 76 ? -13.428 -3.031 2.896 1.00 97.69 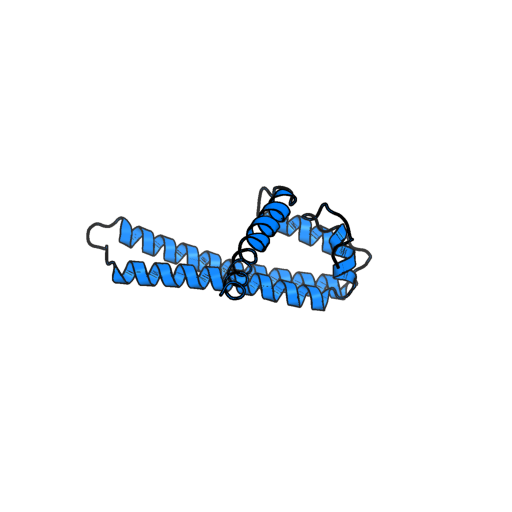76 GLN A CA 1
ATOM 592 C C . GLN A 1 76 ? -13.542 -3.376 4.383 1.00 97.69 76 GLN A C 1
ATOM 594 O O . GLN A 1 76 ? -14.471 -2.915 5.045 1.00 97.69 76 GLN A O 1
ATOM 599 N N . GLU A 1 77 ? -12.579 -4.118 4.924 1.00 97.94 77 GLU A N 1
ATOM 600 C CA . GLU A 1 77 ? -12.601 -4.509 6.333 1.00 97.94 77 GLU A CA 1
ATOM 601 C C . GLU A 1 77 ? -12.391 -3.316 7.271 1.00 97.94 77 GLU A C 1
ATOM 603 O O . GLU A 1 77 ? -13.073 -3.175 8.286 1.00 97.94 77 GLU A O 1
ATOM 608 N N . THR A 1 78 ? -11.539 -2.373 6.864 1.00 98.06 78 THR A N 1
ATOM 609 C CA . THR A 1 78 ? -11.369 -1.084 7.545 1.00 98.06 78 THR A CA 1
ATOM 610 C C . THR A 1 78 ? -12.690 -0.317 7.616 1.00 98.06 78 THR A C 1
ATOM 612 O O . THR A 1 78 ? -13.020 0.232 8.666 1.00 98.06 78 THR A O 1
ATOM 615 N N . ARG A 1 79 ? -13.472 -0.275 6.524 1.00 98.25 79 ARG A N 1
ATOM 616 C CA . ARG A 1 79 ? -14.790 0.382 6.513 1.00 98.25 79 ARG A CA 1
ATOM 617 C C . ARG A 1 79 ? -15.767 -0.293 7.474 1.00 98.25 79 ARG A C 1
ATOM 619 O O . ARG A 1 79 ? -16.382 0.410 8.270 1.00 98.25 79 ARG A O 1
ATOM 626 N N . LYS A 1 80 ? -15.856 -1.628 7.467 1.00 97.88 80 LYS A N 1
ATOM 627 C CA . LYS A 1 80 ? -16.716 -2.368 8.408 1.00 97.88 80 LYS A CA 1
ATOM 628 C C . LYS A 1 80 ? -16.347 -2.077 9.863 1.00 97.88 80 LYS A C 1
ATOM 630 O O . LYS A 1 80 ? -17.219 -1.736 10.655 1.00 97.88 80 LYS A O 1
ATOM 635 N N . LEU A 1 81 ? -15.060 -2.133 10.210 1.00 97.56 81 LEU A N 1
ATOM 636 C CA . LEU A 1 81 ? -14.600 -1.833 11.570 1.00 97.56 81 LEU A CA 1
ATOM 637 C C . LEU A 1 81 ? -14.882 -0.386 11.982 1.00 97.56 81 LEU A C 1
ATOM 639 O O . LEU A 1 81 ? -15.250 -0.149 13.128 1.00 97.56 81 LEU A O 1
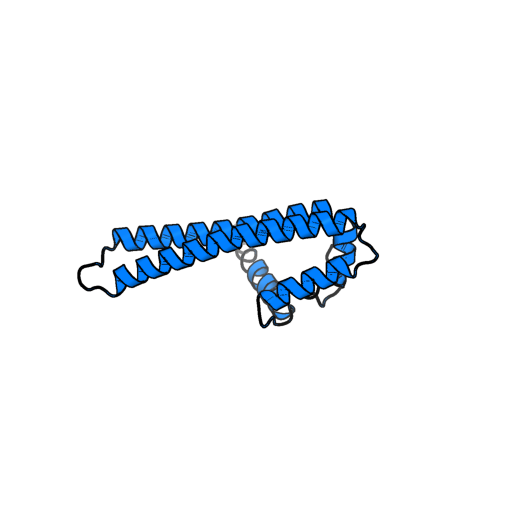ATOM 643 N N . LYS A 1 82 ? -14.763 0.579 11.061 1.00 96.94 82 LYS A N 1
ATOM 644 C CA . LYS A 1 82 ? -15.156 1.972 11.321 1.00 96.94 82 LYS A CA 1
ATOM 645 C C . LYS A 1 82 ? -16.654 2.102 11.592 1.00 96.94 82 LYS A C 1
ATOM 647 O O . LYS A 1 82 ? -17.021 2.806 12.523 1.00 96.94 82 LYS A O 1
ATOM 652 N N . MET A 1 83 ? -17.509 1.393 10.853 1.00 96.19 83 MET A N 1
ATOM 653 C CA . MET A 1 83 ? -18.952 1.375 11.129 1.00 96.19 83 MET A CA 1
ATOM 654 C C . MET A 1 83 ? -19.256 0.790 12.513 1.00 96.19 83 MET A C 1
ATOM 656 O O . MET A 1 83 ? -20.041 1.364 13.261 1.00 96.19 83 MET A O 1
ATOM 660 N N . VAL A 1 84 ? -18.591 -0.308 12.888 1.00 94.44 84 VAL A N 1
ATOM 661 C CA . VAL A 1 84 ? -18.726 -0.907 14.228 1.00 94.44 84 VAL A CA 1
ATOM 662 C C . VAL A 1 84 ? -18.226 0.050 15.314 1.00 94.44 84 VAL A C 1
ATOM 664 O O . VAL A 1 84 ? -18.852 0.167 16.365 1.00 94.44 84 VAL A O 1
ATOM 667 N N . LEU A 1 85 ? -17.130 0.773 15.063 1.00 94.31 85 LEU A N 1
ATOM 668 C CA . LEU A 1 85 ? -16.638 1.807 15.969 1.00 94.31 85 LEU A CA 1
ATOM 669 C C . LEU A 1 85 ? -17.668 2.923 16.149 1.00 94.31 85 LEU A C 1
ATOM 671 O O . LEU A 1 85 ? -17.977 3.268 17.282 1.00 94.31 85 LEU A O 1
ATOM 675 N N . PHE A 1 86 ? -18.211 3.467 15.058 1.00 93.62 86 PHE A N 1
ATOM 676 C CA . PHE A 1 86 ? -19.210 4.534 15.123 1.00 93.62 86 PHE A CA 1
ATOM 677 C C . PHE A 1 86 ? -20.469 4.088 15.854 1.00 93.62 86 PHE A C 1
ATOM 679 O O . PHE A 1 86 ? -20.944 4.823 16.710 1.00 93.62 86 PHE A O 1
ATOM 686 N N . LYS A 1 87 ? -20.932 2.856 15.616 1.00 91.06 87 LYS A N 1
ATOM 687 C CA . LYS A 1 87 ? -22.019 2.254 16.391 1.00 91.06 87 LYS A CA 1
ATOM 688 C C . LYS A 1 87 ? -21.733 2.324 17.896 1.00 91.06 87 LYS A C 1
ATOM 690 O O . LYS A 1 87 ? -22.531 2.872 18.644 1.00 91.06 87 LYS A O 1
ATOM 695 N N . HIS A 1 88 ? -20.548 1.866 18.309 1.00 90.19 88 HIS A N 1
ATOM 696 C CA . HIS A 1 88 ? -20.115 1.875 19.709 1.00 90.19 88 HIS A CA 1
ATOM 697 C C . HIS A 1 88 ? -19.918 3.267 20.324 1.00 90.19 88 HIS A C 1
ATOM 699 O O . HIS A 1 88 ? -19.895 3.381 21.547 1.00 90.19 88 HIS A O 1
ATOM 705 N N . LEU A 1 89 ? -19.695 4.298 19.510 1.00 89.25 89 LEU A N 1
ATOM 706 C CA . LEU A 1 89 ? -19.471 5.666 19.983 1.00 89.25 89 LEU A CA 1
ATOM 707 C C . LEU A 1 89 ? -20.757 6.500 20.024 1.00 89.25 89 LEU A C 1
ATOM 709 O O . LEU A 1 89 ? -20.811 7.456 20.789 1.00 89.25 89 LEU A O 1
ATOM 713 N N . LEU A 1 90 ? -21.755 6.167 19.201 1.00 90.00 90 LEU A N 1
ATOM 714 C CA . LEU A 1 90 ? -22.979 6.957 19.042 1.00 90.00 90 LEU A CA 1
ATOM 715 C C . LEU A 1 90 ? -24.175 6.389 19.819 1.00 90.00 90 LEU A C 1
ATOM 717 O O . LEU A 1 90 ? -25.040 7.154 20.233 1.00 90.00 90 LEU A O 1
ATOM 721 N N . GLU A 1 91 ? -24.249 5.072 20.031 1.00 88.56 91 GLU A N 1
ATOM 722 C CA . GLU A 1 91 ? -25.347 4.457 20.787 1.00 88.56 91 GLU A CA 1
ATOM 723 C C . GLU A 1 91 ? -25.041 4.481 22.295 1.00 88.56 91 GLU A C 1
ATOM 725 O O . GLU A 1 91 ? -24.064 3.870 22.743 1.00 88.56 91 GLU A O 1
ATOM 730 N N . GLN A 1 92 ? -25.905 5.150 23.067 1.00 71.69 92 GLN A N 1
ATOM 731 C CA . GLN A 1 92 ? -25.728 5.486 24.489 1.00 71.69 92 GLN A CA 1
ATOM 732 C C . GLN A 1 92 ? -25.387 4.268 25.376 1.00 71.69 92 GLN A C 1
ATOM 734 O O . GLN A 1 92 ? -24.470 4.343 26.191 1.00 71.69 92 GLN A O 1
ATOM 739 N N . ASP A 1 93 ? -26.021 3.116 25.132 1.00 79.88 93 ASP A N 1
ATOM 740 C CA . ASP A 1 93 ? -25.812 1.874 25.903 1.00 79.88 93 ASP A CA 1
ATOM 741 C C . ASP A 1 93 ? -24.782 0.912 25.283 1.00 79.88 93 ASP A C 1
ATOM 743 O O . ASP A 1 93 ? -24.453 -0.149 25.826 1.00 79.88 93 ASP A O 1
ATOM 747 N N . SER A 1 94 ? -24.258 1.251 24.106 1.00 77.69 94 SER A N 1
ATOM 748 C CA . SER A 1 94 ? -23.348 0.383 23.360 1.00 77.69 94 SER A C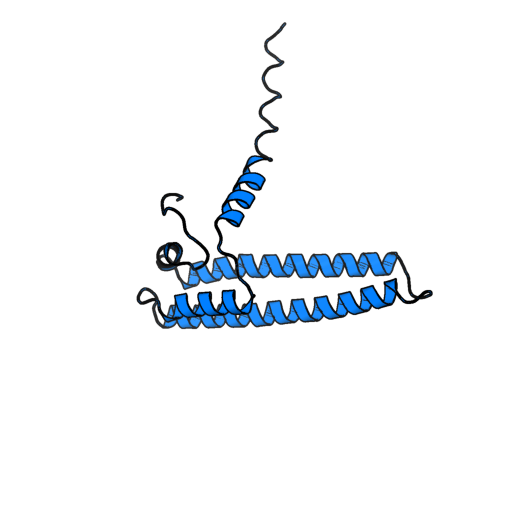A 1
ATOM 749 C C . SER A 1 94 ? -21.876 0.621 23.708 1.00 77.69 94 SER A C 1
ATOM 751 O O . SER A 1 94 ? -21.030 -0.227 23.386 1.00 77.69 94 SER A O 1
ATOM 753 N N . TYR A 1 95 ? -21.554 1.762 24.330 1.00 88.31 95 TYR A N 1
ATOM 754 C CA . TYR A 1 95 ? -20.175 2.167 24.564 1.00 88.31 95 TYR A CA 1
ATOM 755 C C . TYR A 1 95 ? -19.490 1.229 25.555 1.00 88.31 95 TYR A C 1
ATOM 757 O O . TYR A 1 95 ? -19.833 1.130 26.731 1.00 88.31 95 TYR A O 1
ATOM 765 N N . LYS A 1 96 ? -18.476 0.518 25.057 1.00 89.06 96 LYS A N 1
ATOM 766 C CA . LYS A 1 96 ? -17.656 -0.404 25.847 1.00 89.06 96 LYS A CA 1
ATOM 767 C C . LYS A 1 96 ? -16.181 -0.105 25.567 1.00 89.06 96 LYS A C 1
ATOM 769 O O . LYS A 1 96 ? -15.693 -0.515 24.509 1.00 89.06 96 LYS A O 1
ATOM 774 N N . PRO A 1 97 ? -15.440 0.544 26.490 1.00 90.69 97 PRO A N 1
ATOM 775 C CA . PRO A 1 97 ? -14.041 0.937 26.277 1.00 90.69 97 PRO A CA 1
ATOM 776 C C . PRO A 1 97 ? -13.142 -0.210 25.803 1.00 90.69 97 PRO A C 1
ATOM 778 O O . PRO A 1 97 ? -12.319 -0.043 24.902 1.00 90.69 97 PRO A O 1
ATOM 781 N N . ALA A 1 98 ? -13.340 -1.408 26.361 1.00 92.75 98 ALA A N 1
ATOM 782 C CA . ALA A 1 98 ? -12.609 -2.605 25.957 1.00 92.75 98 ALA A CA 1
ATOM 783 C C . ALA A 1 98 ? -12.851 -2.970 24.480 1.00 92.75 98 ALA A C 1
ATOM 785 O O . ALA A 1 98 ? -11.898 -3.273 23.761 1.00 92.75 98 ALA A O 1
ATOM 786 N N . LYS A 1 99 ? -14.098 -2.873 23.993 1.00 91.94 99 LYS A N 1
ATOM 787 C CA . LYS A 1 99 ? -14.429 -3.121 22.580 1.00 91.94 99 LYS A CA 1
ATOM 788 C C . LYS A 1 99 ? -13.825 -2.055 21.670 1.00 91.94 99 LYS A C 1
ATOM 790 O O . LYS A 1 99 ? -13.212 -2.398 20.664 1.00 91.94 99 LYS A O 1
ATOM 795 N N . VAL A 1 100 ? -13.911 -0.780 22.055 1.00 94.44 100 VAL A N 1
ATOM 796 C CA . VAL A 1 100 ? -13.291 0.332 21.312 1.00 94.44 100 VAL A CA 1
ATOM 797 C C . VAL A 1 100 ? -11.776 0.136 21.184 1.00 94.44 100 VAL A C 1
ATOM 799 O O . VAL A 1 100 ? -11.222 0.295 20.095 1.00 94.44 100 VAL A O 1
ATOM 802 N N . LYS A 1 101 ? -11.101 -0.291 22.260 1.00 95.50 101 LYS A N 1
ATOM 803 C CA . LYS A 1 101 ? -9.666 -0.620 22.241 1.00 95.50 101 LYS A CA 1
ATOM 804 C C . LYS A 1 101 ? -9.349 -1.752 21.259 1.00 95.50 101 LYS A C 1
ATOM 806 O O . LYS A 1 101 ? -8.390 -1.636 20.496 1.00 95.50 101 LYS A O 1
ATOM 811 N N . VAL A 1 102 ? -10.151 -2.819 21.245 1.00 96.94 102 VAL A N 1
ATOM 812 C CA . VAL A 1 102 ? -9.992 -3.933 20.292 1.00 96.94 102 VAL A CA 1
ATOM 813 C C . VAL A 1 102 ? -10.144 -3.445 18.850 1.00 96.94 102 VAL A C 1
ATOM 815 O O . VAL A 1 102 ? -9.262 -3.707 18.032 1.00 96.94 102 VAL A O 1
ATOM 818 N N . ILE A 1 103 ? -11.193 -2.672 18.554 1.00 97.06 103 ILE A N 1
ATOM 819 C CA . ILE A 1 103 ? -11.450 -2.144 17.207 1.00 97.06 103 ILE A CA 1
ATOM 820 C C . ILE A 1 103 ? -10.303 -1.231 16.751 1.00 97.06 103 ILE A C 1
ATOM 822 O O . ILE A 1 103 ? -9.793 -1.383 15.641 1.00 97.06 103 ILE A O 1
ATOM 826 N N . LYS A 1 104 ? -9.826 -0.328 17.620 1.00 96.62 104 LYS A N 1
ATOM 827 C CA . LYS A 1 104 ? -8.674 0.544 17.334 1.00 96.62 104 LYS A CA 1
ATOM 828 C C . LYS A 1 104 ? -7.419 -0.265 16.994 1.00 96.62 104 LYS A C 1
ATOM 830 O O . LYS A 1 104 ? -6.722 0.057 16.032 1.00 96.62 104 LYS A O 1
ATOM 835 N N . ASN A 1 105 ? -7.142 -1.324 17.752 1.00 98.06 105 ASN A N 1
ATOM 836 C CA . ASN A 1 105 ? -5.992 -2.191 17.501 1.00 98.06 105 ASN A CA 1
ATOM 837 C C . ASN A 1 105 ? -6.118 -2.938 16.167 1.00 98.06 105 ASN A C 1
ATOM 839 O O . ASN A 1 105 ? -5.133 -3.053 15.442 1.00 98.06 105 ASN A O 1
ATOM 843 N N . GLN A 1 106 ? -7.314 -3.416 15.818 1.00 98.12 106 GLN A N 1
ATOM 844 C CA . GLN A 1 106 ? -7.564 -4.060 14.526 1.00 98.12 106 GLN A CA 1
ATOM 845 C C . GLN A 1 106 ? -7.394 -3.080 13.358 1.00 98.12 106 GLN A C 1
ATOM 847 O O . GLN A 1 106 ? -6.731 -3.415 12.380 1.00 98.12 106 GLN A O 1
ATOM 852 N N . LEU A 1 107 ? -7.904 -1.849 13.483 1.00 98.06 107 LEU A N 1
ATOM 853 C CA . LEU A 1 107 ? -7.705 -0.791 12.486 1.00 98.06 107 LEU A CA 1
ATOM 854 C C . LEU A 1 107 ? -6.219 -0.463 12.286 1.00 98.06 107 LEU A C 1
ATOM 856 O O . LEU A 1 107 ? -5.769 -0.348 11.147 1.00 98.06 107 LEU A O 1
ATOM 860 N N . LYS A 1 108 ? -5.441 -0.368 13.375 1.00 98.00 108 LYS A N 1
ATOM 861 C CA . LYS A 1 108 ? -3.986 -0.168 13.296 1.00 98.00 108 LYS A CA 1
ATOM 862 C C . LYS A 1 108 ? -3.308 -1.331 12.565 1.00 98.00 108 LYS A C 1
ATOM 864 O O . LYS A 1 108 ? -2.578 -1.087 11.614 1.00 98.00 108 LYS A O 1
ATOM 869 N N . LYS A 1 109 ? -3.618 -2.580 12.936 1.00 98.12 109 LYS A N 1
ATOM 870 C CA . LYS A 1 109 ? -3.065 -3.780 12.280 1.00 98.12 109 LYS A CA 1
ATOM 871 C C . LYS A 1 109 ? -3.366 -3.827 10.780 1.00 98.12 109 LYS A C 1
ATOM 873 O O . LYS A 1 109 ? -2.490 -4.183 10.001 1.00 98.12 109 LYS A O 1
ATOM 878 N N . LEU A 1 110 ? -4.582 -3.465 10.366 1.00 98.12 110 LEU A N 1
ATOM 879 C CA . LEU A 1 110 ? -4.947 -3.400 8.947 1.00 98.12 110 LEU A CA 1
ATOM 880 C C . LEU A 1 110 ? -4.135 -2.341 8.194 1.00 98.12 110 LEU A C 1
ATOM 882 O O . LEU A 1 110 ? -3.708 -2.582 7.067 1.00 98.12 110 LEU A O 1
ATOM 886 N N . ASN A 1 111 ? -3.900 -1.188 8.819 1.00 96.56 111 ASN A N 1
ATOM 887 C CA . ASN A 1 111 ? -3.095 -0.126 8.229 1.00 96.56 111 ASN A CA 1
ATOM 888 C C . ASN A 1 111 ? -1.610 -0.514 8.131 1.00 96.56 111 ASN A C 1
ATOM 890 O O . ASN A 1 111 ? -0.998 -0.321 7.084 1.00 96.56 111 ASN A O 1
ATOM 894 N N . ASP A 1 112 ? -1.061 -1.133 9.177 1.00 97.56 112 ASP A N 1
ATOM 895 C CA . ASP A 1 112 ? 0.309 -1.654 9.180 1.00 97.56 112 ASP A CA 1
ATOM 896 C C . ASP A 1 112 ? 0.476 -2.736 8.096 1.00 97.56 112 ASP A C 1
ATOM 898 O O . ASP A 1 112 ? 1.416 -2.687 7.304 1.00 97.56 112 ASP A O 1
ATOM 902 N N . LYS A 1 113 ? -0.499 -3.652 7.963 1.00 97.25 113 LYS A N 1
ATOM 903 C CA . LYS A 1 113 ? -0.518 -4.655 6.885 1.00 97.25 113 LYS A CA 1
ATOM 904 C C . LYS A 1 113 ? -0.540 -4.003 5.499 1.00 97.25 113 LYS A C 1
ATOM 906 O O . LYS A 1 113 ? 0.167 -4.453 4.602 1.00 97.25 113 LYS A O 1
ATOM 911 N N . LYS A 1 114 ? -1.334 -2.945 5.311 1.00 95.50 114 LYS A N 1
ATOM 912 C CA . LYS A 1 114 ? -1.392 -2.211 4.040 1.00 95.50 114 LYS A CA 1
ATOM 913 C C . LYS A 1 114 ? -0.028 -1.629 3.667 1.00 95.50 114 LYS A C 1
ATOM 915 O O . LYS A 1 114 ? 0.378 -1.769 2.518 1.00 95.50 114 LYS A O 1
ATOM 920 N N . PHE A 1 115 ? 0.684 -1.022 4.617 1.00 93.75 115 PHE A N 1
ATOM 921 C CA . PHE A 1 115 ? 2.037 -0.516 4.371 1.00 93.75 115 PHE A CA 1
ATOM 922 C C . PHE A 1 115 ? 3.028 -1.632 4.051 1.00 93.75 115 PHE A C 1
ATOM 924 O O . PHE A 1 115 ? 3.822 -1.485 3.124 1.00 93.75 115 PHE A O 1
ATOM 931 N N . GLN A 1 116 ? 2.942 -2.761 4.756 1.00 96.19 116 GLN A N 1
ATOM 932 C CA . GLN A 1 116 ? 3.798 -3.912 4.484 1.00 96.19 116 GLN A CA 1
ATOM 933 C C . GLN A 1 116 ? 3.607 -4.433 3.053 1.00 96.19 116 GLN A C 1
ATOM 935 O O . GLN A 1 116 ? 4.589 -4.610 2.337 1.00 96.19 116 GLN A O 1
ATOM 940 N N . ILE A 1 117 ? 2.354 -4.566 2.594 1.00 95.69 117 ILE A N 1
ATOM 941 C CA . ILE A 1 117 ? 2.050 -4.935 1.203 1.00 95.69 117 ILE A CA 1
ATOM 942 C C . ILE A 1 117 ? 2.701 -3.949 0.232 1.00 95.69 117 ILE A C 1
ATOM 944 O O . ILE A 1 117 ? 3.321 -4.384 -0.731 1.00 95.69 117 ILE A O 1
ATOM 948 N N . MET A 1 118 ? 2.599 -2.636 0.469 1.00 89.25 118 MET A N 1
ATOM 949 C CA . MET A 1 118 ? 3.204 -1.633 -0.422 1.00 89.25 118 MET A CA 1
ATOM 950 C C . MET A 1 118 ? 4.726 -1.802 -0.526 1.00 89.25 118 MET A C 1
ATOM 952 O O . MET A 1 118 ? 5.271 -1.771 -1.627 1.00 89.25 118 MET A O 1
ATOM 956 N N . ILE A 1 119 ? 5.402 -2.026 0.603 1.00 91.19 119 ILE A N 1
ATOM 957 C CA . ILE A 1 119 ? 6.857 -2.218 0.651 1.00 91.19 119 ILE A CA 1
ATOM 958 C C . ILE A 1 119 ? 7.265 -3.506 -0.069 1.00 91.19 119 ILE A C 1
ATOM 960 O O . ILE A 1 119 ? 8.185 -3.490 -0.885 1.00 91.19 119 ILE A O 1
ATOM 964 N N . ASP A 1 120 ? 6.587 -4.619 0.205 1.00 94.69 120 ASP A N 1
ATOM 965 C CA . ASP A 1 120 ? 6.944 -5.909 -0.388 1.00 94.69 120 ASP A CA 1
ATOM 966 C C . ASP A 1 120 ? 6.616 -5.964 -1.881 1.00 94.69 120 ASP A C 1
ATOM 968 O O . ASP A 1 120 ? 7.383 -6.521 -2.665 1.00 94.69 120 ASP A O 1
ATOM 972 N N . SER A 1 121 ? 5.542 -5.296 -2.299 1.00 92.69 121 SER A N 1
ATOM 973 C CA . SER A 1 121 ? 5.203 -5.145 -3.716 1.00 92.69 121 SER A CA 1
ATOM 974 C C . SER A 1 121 ? 6.241 -4.314 -4.459 1.00 92.69 121 SER A C 1
ATOM 976 O O . SER A 1 121 ? 6.564 -4.627 -5.597 1.00 92.69 121 SER A O 1
ATOM 9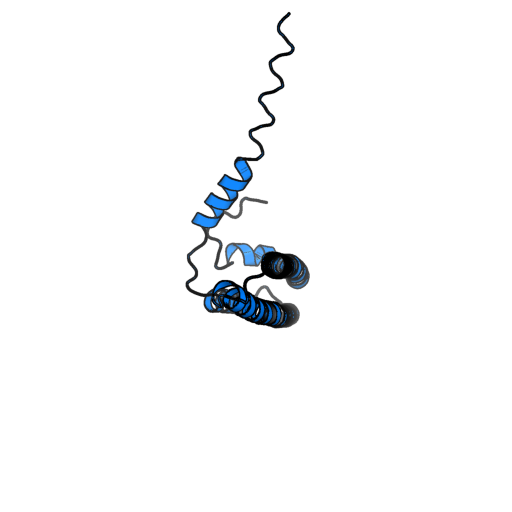78 N N . LEU A 1 122 ? 6.810 -3.283 -3.825 1.00 90.06 122 LEU A N 1
ATOM 979 C CA . LEU A 1 122 ? 7.888 -2.502 -4.431 1.00 90.06 122 LEU A CA 1
ATOM 980 C C . LEU A 1 122 ? 9.156 -3.345 -4.627 1.00 90.06 122 LEU A C 1
ATOM 982 O O . LEU A 1 122 ? 9.838 -3.190 -5.637 1.00 90.06 122 LEU A O 1
ATOM 986 N N . LYS A 1 123 ? 9.472 -4.252 -3.694 1.00 91.19 123 LYS A N 1
ATOM 987 C CA . LYS A 1 123 ? 10.594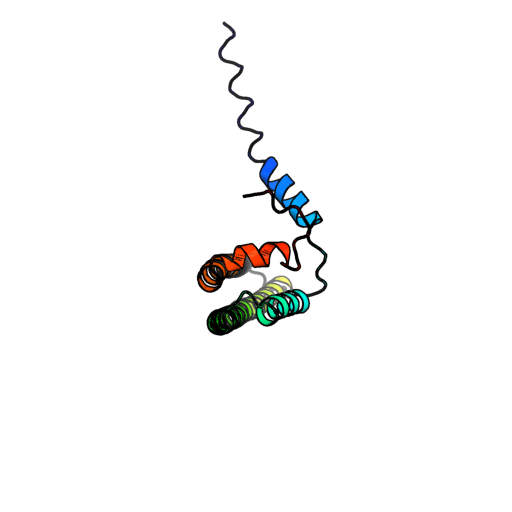 -5.194 -3.853 1.00 91.19 123 LYS A CA 1
ATOM 988 C C . LYS A 1 123 ? 10.352 -6.149 -5.022 1.00 91.19 123 LYS A C 1
ATOM 990 O O . LYS A 1 123 ? 11.198 -6.239 -5.903 1.00 91.19 123 LYS A O 1
ATOM 995 N N . GLN A 1 124 ? 9.170 -6.761 -5.090 1.00 93.62 124 GLN A N 1
ATOM 996 C CA . GLN A 1 124 ? 8.798 -7.644 -6.202 1.00 93.62 124 GLN A CA 1
ATOM 997 C C . GLN A 1 124 ? 8.783 -6.902 -7.544 1.00 93.62 124 GLN A C 1
ATOM 999 O O . GLN A 1 124 ? 9.263 -7.415 -8.548 1.00 93.62 124 GLN A O 1
ATOM 1004 N N . ALA A 1 125 ? 8.295 -5.659 -7.572 1.00 91.81 125 ALA A N 1
ATOM 1005 C CA . ALA A 1 125 ? 8.335 -4.830 -8.770 1.00 91.81 125 ALA A CA 1
ATOM 1006 C C . ALA A 1 125 ? 9.778 -4.565 -9.225 1.00 91.81 125 ALA A C 1
ATOM 1008 O O . ALA A 1 125 ? 10.060 -4.651 -10.416 1.00 91.81 125 ALA A O 1
ATOM 1009 N N . LYS A 1 126 ? 10.706 -4.296 -8.296 1.00 89.75 126 LYS A N 1
ATOM 1010 C CA . LYS A 1 126 ? 12.136 -4.157 -8.615 1.00 89.75 126 LYS A CA 1
ATOM 1011 C C . LYS A 1 126 ? 12.730 -5.446 -9.182 1.00 89.75 126 LYS A C 1
ATOM 1013 O O . LYS A 1 126 ? 13.518 -5.370 -10.116 1.00 89.75 126 LYS A O 1
ATOM 1018 N N . GLU A 1 127 ? 12.347 -6.606 -8.659 1.00 92.56 127 GLU A N 1
ATOM 1019 C CA . GLU A 1 127 ? 12.793 -7.908 -9.175 1.00 92.56 127 GLU A CA 1
ATOM 1020 C C . GLU A 1 127 ? 12.263 -8.175 -10.592 1.00 92.56 127 GLU A C 1
ATOM 1022 O O . GLU A 1 127 ? 13.019 -8.608 -11.458 1.00 92.56 127 GLU A O 1
ATOM 1027 N N . ILE A 1 128 ? 10.992 -7.851 -10.857 1.00 92.69 128 ILE A N 1
ATOM 1028 C CA . ILE A 1 128 ? 10.377 -7.986 -12.187 1.00 92.69 128 ILE A CA 1
ATOM 1029 C C . ILE A 1 128 ? 11.033 -7.031 -13.192 1.00 92.69 128 ILE A C 1
ATOM 1031 O O . ILE A 1 128 ? 11.378 -7.419 -14.309 1.00 92.69 128 ILE A O 1
ATOM 1035 N N . LEU A 1 129 ? 11.195 -5.763 -12.815 1.00 89.81 129 LEU A N 1
ATOM 1036 C CA . LEU A 1 129 ? 11.658 -4.707 -13.717 1.00 89.81 129 LEU A CA 1
ATOM 1037 C C . LEU A 1 129 ? 13.190 -4.695 -13.870 1.00 89.81 129 LEU A C 1
ATOM 1039 O O . LEU A 1 129 ? 13.697 -4.232 -14.890 1.00 89.81 129 LEU A O 1
ATOM 1043 N N . GLY A 1 130 ? 13.934 -5.248 -12.911 1.00 85.94 130 GLY A N 1
ATOM 1044 C CA . GLY A 1 130 ? 15.390 -5.374 -12.963 1.00 85.94 130 GLY A CA 1
ATOM 1045 C C . GLY A 1 130 ? 16.113 -4.024 -13.046 1.00 85.94 130 GLY A C 1
ATOM 1046 O O . GLY A 1 130 ? 15.656 -3.019 -12.500 1.00 85.94 130 GLY A O 1
ATOM 1047 N N . VAL A 1 131 ? 17.250 -3.984 -13.750 1.00 68.56 131 VAL A N 1
ATOM 1048 C CA . VAL A 1 131 ? 18.040 -2.751 -13.972 1.00 68.56 131 VAL A CA 1
ATOM 1049 C C . VAL A 1 131 ? 17.228 -1.640 -14.647 1.00 68.56 131 VAL A C 1
ATOM 1051 O O . VAL A 1 131 ? 17.414 -0.466 -14.324 1.00 68.56 131 VAL A O 1
ATOM 1054 N N . ASN A 1 132 ? 16.232 -2.010 -15.458 1.00 70.31 132 ASN A N 1
ATOM 1055 C CA . ASN A 1 132 ? 15.337 -1.073 -16.135 1.00 70.31 132 ASN A CA 1
ATOM 1056 C C . ASN A 1 132 ? 14.486 -0.274 -15.134 1.00 70.31 132 ASN A C 1
ATOM 1058 O O . ASN A 1 132 ? 14.051 0.826 -15.449 1.00 70.31 132 ASN A O 1
ATOM 1062 N N . PHE A 1 133 ? 14.296 -0.761 -13.898 1.00 70.62 133 PHE A N 1
ATOM 1063 C CA . PHE A 1 133 ? 13.635 0.006 -12.839 1.00 70.62 133 PHE A CA 1
ATOM 1064 C C . PHE A 1 133 ? 14.363 1.318 -12.524 1.00 70.62 133 PHE A C 1
ATOM 1066 O O . PHE A 1 133 ? 13.722 2.353 -12.357 1.00 70.62 133 PHE A O 1
ATOM 1073 N N . LYS A 1 134 ? 15.704 1.290 -12.459 1.00 68.00 134 LYS A N 1
ATOM 1074 C CA . LYS A 1 134 ? 16.504 2.504 -12.234 1.00 68.00 134 LYS A CA 1
ATOM 1075 C C . LYS A 1 134 ? 16.387 3.461 -13.410 1.00 68.00 134 LYS A C 1
ATOM 1077 O O . LYS A 1 134 ? 16.371 4.663 -13.208 1.00 68.00 134 LYS A O 1
ATOM 1082 N N . GLU A 1 135 ? 16.261 2.935 -14.621 1.00 68.44 135 GLU A N 1
ATOM 1083 C CA . GLU A 1 135 ? 16.114 3.749 -15.827 1.00 68.44 135 GLU A CA 1
ATOM 1084 C C . GLU A 1 135 ? 14.718 4.352 -15.995 1.00 68.44 135 GLU A C 1
ATOM 1086 O O . GLU A 1 135 ? 14.569 5.360 -16.680 1.00 68.44 135 GLU A O 1
ATOM 1091 N N . LEU A 1 136 ? 13.707 3.762 -15.354 1.00 70.19 136 LEU A N 1
ATOM 1092 C CA . LEU A 1 136 ? 12.363 4.326 -15.239 1.00 70.19 136 LEU A CA 1
ATOM 1093 C C . LEU A 1 136 ? 12.265 5.374 -14.127 1.00 70.19 136 LEU A C 1
ATOM 1095 O O . LEU A 1 136 ? 11.323 6.159 -14.119 1.00 70.19 136 LEU A O 1
ATOM 1099 N N . TYR A 1 137 ? 13.222 5.394 -13.194 1.00 65.31 137 TYR A N 1
ATOM 1100 C CA . TYR A 1 137 ? 13.207 6.272 -12.026 1.00 65.31 137 TYR A CA 1
ATOM 1101 C C . TYR A 1 137 ? 13.247 7.776 -12.376 1.00 65.31 137 TYR A C 1
ATOM 1103 O O . TYR A 1 137 ? 12.444 8.518 -11.813 1.00 65.31 137 TYR A O 1
ATOM 1111 N N . PRO A 1 138 ? 14.070 8.253 -13.338 1.00 62.12 138 PRO A N 1
ATOM 1112 C CA . PRO A 1 138 ? 14.039 9.650 -13.785 1.00 62.12 138 PRO A CA 1
ATOM 1113 C C . PRO A 1 138 ? 12.723 10.045 -14.465 1.00 62.12 138 PRO A C 1
ATOM 1115 O O . PRO A 1 138 ? 12.346 11.212 -14.454 1.00 62.12 138 PRO A O 1
ATOM 1118 N N . SER A 1 139 ? 12.029 9.074 -15.062 1.00 61.59 139 SER A N 1
ATOM 1119 C CA . SER A 1 139 ? 10.723 9.252 -15.706 1.00 61.59 139 SER A CA 1
ATOM 1120 C C . SER A 1 139 ? 9.560 8.944 -14.761 1.00 61.59 139 SER A C 1
ATOM 1122 O O . SER A 1 139 ? 8.401 8.979 -15.176 1.00 61.59 139 SER A O 1
ATOM 1124 N N . TYR A 1 140 ? 9.847 8.616 -13.497 1.00 65.50 140 TYR A N 1
ATOM 1125 C CA . TYR A 1 140 ? 8.823 8.243 -12.542 1.00 65.50 140 TYR A CA 1
ATOM 1126 C C . TYR A 1 140 ? 7.982 9.488 -12.235 1.00 65.50 140 TYR A C 1
ATOM 1128 O O . TYR A 1 140 ? 8.537 10.512 -11.834 1.00 65.50 140 TYR A O 1
ATOM 1136 N N . PRO A 1 141 ? 6.646 9.432 -12.375 1.00 58.91 141 PRO A N 1
ATOM 1137 C CA . PRO A 1 141 ? 5.777 10.616 -12.415 1.00 58.91 141 PRO A CA 1
ATOM 1138 C C . PRO A 1 141 ? 5.683 11.388 -11.087 1.00 58.91 141 PRO A C 1
ATOM 1140 O O . PRO A 1 141 ? 4.910 12.336 -10.967 1.00 58.91 141 PRO A O 1
ATOM 1143 N N . PHE A 1 142 ? 6.448 10.964 -10.084 1.00 63.19 142 PHE A N 1
ATOM 1144 C CA . PHE A 1 142 ? 6.496 11.525 -8.742 1.00 63.19 142 PHE A CA 1
ATOM 1145 C C . PHE A 1 142 ? 7.882 12.094 -8.397 1.00 63.19 142 PHE A C 1
ATOM 1147 O O . PHE A 1 142 ? 8.066 12.563 -7.277 1.00 63.19 142 PHE A O 1
ATOM 1154 N N . TYR A 1 143 ? 8.858 12.031 -9.313 1.00 57.81 143 TYR A N 1
ATOM 1155 C CA . TYR A 1 143 ? 10.229 12.478 -9.075 1.00 57.81 143 TYR A CA 1
ATOM 1156 C C . TYR A 1 143 ? 10.631 13.580 -10.061 1.00 57.81 143 TYR A C 1
ATOM 1158 O O . TYR A 1 143 ? 10.619 13.393 -11.276 1.00 57.81 143 TYR A O 1
ATOM 1166 N N . HIS A 1 144 ? 11.012 14.737 -9.524 1.00 54.25 144 HIS A N 1
ATOM 1167 C CA . HIS A 1 144 ? 11.588 15.853 -10.270 1.00 54.25 144 HIS A CA 1
ATOM 1168 C C . HIS A 1 144 ? 12.851 1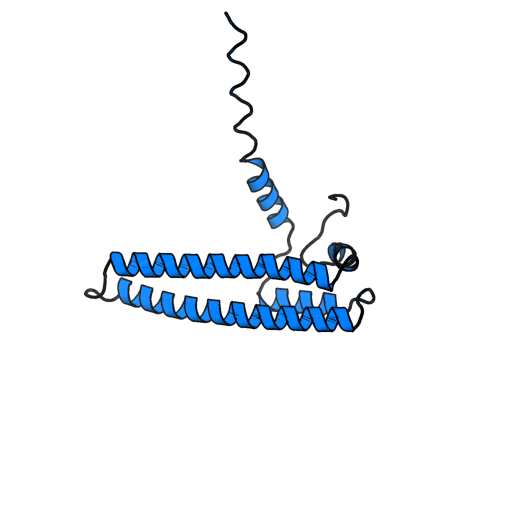6.320 -9.524 1.00 54.25 144 HIS A C 1
ATOM 1170 O O . HIS A 1 144 ? 12.816 17.287 -8.769 1.00 54.25 144 HIS A O 1
ATOM 1176 N N . GLY A 1 145 ? 13.961 15.586 -9.647 1.00 45.81 145 GLY A N 1
ATOM 1177 C CA . GLY A 1 145 ? 15.224 15.939 -8.983 1.00 45.81 145 GLY A CA 1
ATOM 1178 C C . GLY A 1 145 ? 16.395 15.035 -9.374 1.00 45.81 145 GLY A C 1
ATOM 1179 O O . GLY A 1 145 ? 16.184 13.924 -9.836 1.00 45.81 145 GLY A O 1
ATOM 1180 N N . HIS A 1 146 ? 17.617 15.558 -9.257 1.00 41.09 146 HIS A N 1
ATOM 1181 C CA . HIS A 1 146 ? 18.870 15.071 -9.855 1.00 41.09 146 HIS A CA 1
ATOM 1182 C C . HIS A 1 146 ? 19.200 13.584 -9.628 1.00 41.09 146 HIS A C 1
ATOM 1184 O O . HIS A 1 146 ? 19.055 13.061 -8.527 1.00 41.09 146 HIS A O 1
ATOM 1190 N N . ALA A 1 147 ? 19.725 12.936 -10.673 1.00 41.34 147 ALA A N 1
ATOM 1191 C CA . ALA A 1 147 ? 20.138 11.529 -10.723 1.00 41.34 147 ALA A CA 1
ATOM 1192 C C . ALA A 1 147 ? 21.360 11.173 -9.839 1.00 41.34 147 ALA A C 1
ATOM 1194 O O . ALA A 1 147 ? 21.914 10.085 -9.974 1.00 41.34 147 ALA A O 1
ATOM 1195 N N . ASP A 1 148 ? 21.758 12.057 -8.921 1.00 37.59 148 ASP A N 1
ATOM 1196 C CA . ASP A 1 148 ? 23.062 12.028 -8.247 1.00 37.59 148 ASP A CA 1
ATOM 1197 C C . ASP A 1 148 ? 23.008 11.457 -6.818 1.00 37.59 148 ASP A C 1
ATOM 1199 O O . ASP A 1 148 ? 23.920 11.673 -6.023 1.00 37.59 148 ASP A O 1
ATOM 1203 N N . VAL A 1 149 ? 21.940 10.738 -6.454 1.00 37.41 149 VAL A N 1
ATOM 1204 C CA . VAL A 1 149 ? 21.833 10.076 -5.140 1.00 37.41 149 VAL A CA 1
ATOM 1205 C C . VAL A 1 149 ? 21.719 8.564 -5.315 1.00 37.41 149 VAL A C 1
ATOM 1207 O O . VAL A 1 149 ? 20.681 7.964 -5.035 1.00 37.41 149 VAL A O 1
ATOM 1210 N N . LEU A 1 150 ? 22.804 7.958 -5.796 1.00 36.16 150 LEU A N 1
ATOM 1211 C CA . LEU A 1 150 ? 23.179 6.566 -5.532 1.00 36.16 150 LEU A CA 1
ATOM 1212 C C . LEU A 1 150 ? 24.697 6.462 -5.395 1.00 36.16 150 LEU A C 1
ATOM 1214 O O . LEU A 1 150 ? 25.395 6.938 -6.314 1.00 36.16 150 LEU A O 1
#

Foldseek 3Di:
DPDPPPPPPPPPPVVPVVVVVVVVLVVQFDDDPDPVSLVVLVLCLLVVDPLDDPQLNVVLVVLVVVLVVVLVVLVVVLVVLVVVLVVLVPDPVNPDPVSNVVSVVVNVVSVVVNVVSVVVSVVVNCVSCPPVVLVSVCVNNGDDDDPPDD

Sequence (150 aa):
MKILTLLCIFTLVACSSAKKEVAKEKANVPSMESRDEMINKTRDLIESSDKLTQKQKKDFMQLHTSVMIEVGKINQETRKLKMVLFKHLLEQDSYKPAKVKVIKNQLKKLNDKKFQIMIDSLKQAKEILGVNFKELYPSYPFYHGHADVL

Secondary structure (DSSP, 8-state):
--STTSSSSTTSSHHHHHHHHHHHHHHHSPP-S-HHHHHHHHHHHHHH-TTS-HHHHHHHHHHHHHHHHHHHHHHHHHHHHHHHHHHHHHSTTT--HHHHHHHHHHHHHHHHHHHHHHHHHHHHHHHHHTTHHHHHSTT-TT--S-S---

Radius of gyration: 22.27 Å; chains: 1; bounding box: 66×29×61 Å